Protein AF-A0A7J4EJM2-F1 (afdb_monomer_lite)

Secondary structure (DSSP, 8-state):
-------TT-SEEEEEEES---S-HHHHHHHHHTT---SS-EEEEEEEGGGTTSHHHHHHHHHS-B---SS--EETTEE--B----

pLDDT: mean 75.8, std 18.06, range [34.28, 94.88]

Sequence (86 aa):
MAEKRAVHGSDADILIVLKKSNKPFMDRIVEWLEKFPLDFPVEVFPYTENELGKPIVLEAIKKGITLLERDNIIVGGVPAKVIGNR

Foldseek 3Di:
DDPPDPVQDAPEEAEAEAQDDPDDQVVVQVVVVVVDPDPGHYGYGYYYLVRLPDPVNVVCLVPHADPDDDDQRARPNRTSDHPDDD

Radius of gyration: 14.41 Å; chains: 1; bounding box: 47×32×30 Å

Structure (mmCIF, N/CA/C/O backbone):
data_AF-A0A7J4EJM2-F1
#
_entry.id   AF-A0A7J4EJM2-F1
#
loop_
_atom_site.group_PDB
_atom_site.id
_atom_site.type_symbol
_atom_site.label_atom_id
_atom_site.label_alt_id
_atom_site.label_comp_id
_atom_site.label_asym_id
_atom_site.label_entity_id
_atom_site.label_seq_id
_atom_site.pdbx_PDB_ins_code
_atom_site.Cartn_x
_atom_site.Cartn_y
_atom_site.Cartn_z
_atom_site.occupancy
_atom_site.B_iso_or_equiv
_atom_site.auth_seq_id
_atom_site.auth_comp_id
_atom_site.auth_asym_id
_atom_site.auth_atom_id
_atom_site.pdbx_PDB_model_num
ATOM 1 N N . MET A 1 1 ? 33.397 0.990 -8.728 1.00 37.19 1 MET A N 1
ATOM 2 C CA . MET A 1 1 ? 32.810 -0.343 -8.485 1.00 37.19 1 MET A CA 1
ATOM 3 C C . MET A 1 1 ? 31.309 -0.175 -8.611 1.00 37.19 1 MET A C 1
ATOM 5 O O . MET A 1 1 ? 30.751 0.625 -7.880 1.00 37.19 1 MET A O 1
ATOM 9 N N . ALA A 1 2 ? 30.710 -0.780 -9.633 1.00 40.72 2 ALA A N 1
ATOM 10 C CA . ALA A 1 2 ? 29.287 -0.671 -9.929 1.00 40.72 2 ALA A CA 1
ATOM 11 C C . ALA A 1 2 ? 28.624 -1.983 -9.513 1.00 40.72 2 ALA A C 1
ATOM 13 O O . ALA A 1 2 ? 28.984 -3.038 -10.037 1.00 40.72 2 ALA A O 1
ATOM 14 N N . GLU A 1 3 ? 27.681 -1.932 -8.579 1.00 45.84 3 GLU A N 1
ATOM 15 C CA . GLU A 1 3 ? 26.860 -3.091 -8.244 1.00 45.84 3 GLU A CA 1
ATOM 16 C C . GLU A 1 3 ? 25.813 -3.285 -9.349 1.00 45.84 3 GLU A C 1
ATOM 18 O O . GLU A 1 3 ? 24.680 -2.824 -9.273 1.00 45.84 3 GLU A O 1
ATOM 23 N N . LYS 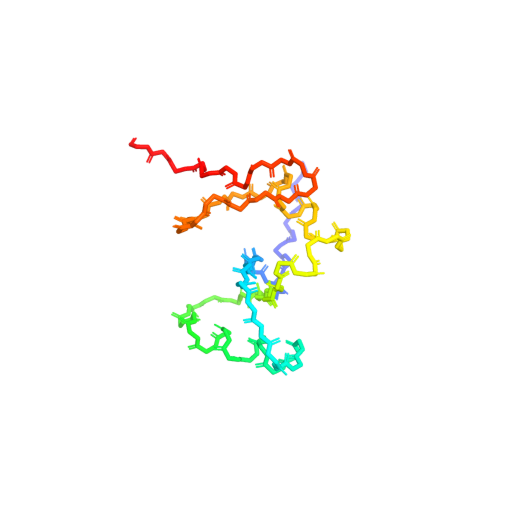A 1 4 ? 26.227 -3.970 -10.424 1.00 43.97 4 LYS A N 1
ATOM 24 C CA . LYS A 1 4 ? 25.348 -4.592 -11.426 1.00 43.97 4 LYS A CA 1
ATOM 25 C C . LYS A 1 4 ? 24.602 -5.773 -10.797 1.00 43.97 4 LYS A C 1
ATOM 27 O O . LYS A 1 4 ? 24.841 -6.930 -11.139 1.00 43.97 4 LYS A O 1
ATOM 32 N N . ARG A 1 5 ? 23.695 -5.493 -9.871 1.00 45.41 5 ARG A N 1
ATOM 33 C CA . ARG A 1 5 ? 22.613 -6.417 -9.542 1.00 45.41 5 ARG A CA 1
ATOM 34 C C . ARG A 1 5 ? 21.329 -5.737 -9.966 1.00 45.41 5 ARG A C 1
ATOM 36 O O . ARG A 1 5 ? 20.731 -4.996 -9.200 1.00 45.41 5 ARG A O 1
ATOM 43 N N . ALA A 1 6 ? 20.938 -5.976 -11.216 1.00 42.78 6 ALA A N 1
ATOM 44 C CA . ALA A 1 6 ? 19.524 -5.950 -11.538 1.00 42.78 6 ALA A CA 1
ATOM 45 C C . ALA A 1 6 ? 18.887 -7.002 -10.620 1.00 42.78 6 ALA A C 1
ATOM 47 O O . ALA A 1 6 ? 19.117 -8.202 -10.766 1.00 42.78 6 ALA A O 1
ATOM 48 N N . VAL A 1 7 ? 18.236 -6.538 -9.558 1.00 45.28 7 VAL A N 1
ATOM 49 C CA . VAL A 1 7 ? 17.443 -7.391 -8.680 1.00 45.28 7 VAL A CA 1
ATOM 50 C C . VAL A 1 7 ? 16.108 -7.536 -9.393 1.00 45.28 7 VAL A C 1
ATOM 52 O O . VAL A 1 7 ? 15.202 -6.741 -9.200 1.00 45.28 7 VAL A O 1
ATOM 55 N N . HIS A 1 8 ? 16.031 -8.496 -10.313 1.00 46.78 8 HIS A N 1
ATOM 56 C CA . HIS A 1 8 ? 14.789 -8.821 -11.009 1.00 46.78 8 HIS A CA 1
ATOM 57 C C . HIS A 1 8 ? 13.848 -9.481 -9.992 1.00 46.78 8 HIS A C 1
ATOM 59 O O . HIS A 1 8 ? 14.065 -10.626 -9.590 1.00 46.78 8 HIS A O 1
ATOM 65 N N . GLY A 1 9 ? 12.854 -8.728 -9.536 1.00 52.19 9 GLY A N 1
ATOM 66 C CA . GLY A 1 9 ? 11.822 -9.178 -8.597 1.00 52.19 9 GLY A CA 1
ATOM 67 C C . GLY A 1 9 ? 10.571 -8.308 -8.694 1.00 52.19 9 GLY A C 1
ATOM 68 O O . GLY A 1 9 ? 9.469 -8.836 -8.747 1.00 52.19 9 GLY A O 1
ATOM 69 N N . SER A 1 10 ? 10.769 -7.000 -8.851 1.00 54.06 10 SER A N 1
ATOM 70 C CA . SER A 1 10 ? 9.765 -5.980 -9.149 1.00 54.06 10 SER A CA 1
ATOM 71 C C . SER A 1 10 ? 10.539 -4.754 -9.624 1.00 54.06 10 SER A C 1
ATOM 73 O O . SER A 1 10 ? 11.502 -4.356 -8.966 1.00 54.06 10 SER A O 1
ATOM 75 N N . ASP A 1 11 ? 10.200 -4.195 -10.784 1.00 72.81 11 ASP A N 1
ATOM 76 C CA . ASP A 1 11 ? 10.831 -2.948 -11.238 1.00 72.81 11 ASP A CA 1
ATOM 77 C C . ASP A 1 11 ? 10.168 -1.725 -10.578 1.00 72.81 11 ASP A C 1
ATOM 79 O O . ASP A 1 11 ? 10.767 -0.648 -10.530 1.00 72.81 11 ASP A O 1
ATOM 83 N N . ALA A 1 12 ? 8.948 -1.879 -10.041 1.00 81.44 12 ALA A N 1
ATOM 84 C CA . ALA A 1 12 ? 8.241 -0.821 -9.328 1.00 81.44 12 ALA A CA 1
ATOM 85 C C . ALA A 1 12 ? 7.265 -1.350 -8.267 1.00 81.44 12 ALA A C 1
ATOM 87 O O . ALA A 1 12 ? 6.417 -2.200 -8.543 1.00 81.44 12 ALA A O 1
ATOM 88 N N . ASP A 1 13 ? 7.310 -0.728 -7.088 1.00 87.19 13 ASP A N 1
ATOM 89 C CA . ASP A 1 13 ? 6.357 -0.950 -6.002 1.00 87.19 13 ASP A CA 1
ATOM 90 C C . ASP A 1 13 ? 5.288 0.149 -6.002 1.00 87.19 13 ASP A C 1
ATOM 92 O O . ASP A 1 13 ? 5.593 1.340 -5.876 1.00 87.19 13 ASP A O 1
ATOM 96 N N . ILE A 1 14 ? 4.017 -0.237 -6.118 1.00 88.19 14 ILE A N 1
ATOM 97 C CA . ILE A 1 14 ? 2.884 0.691 -6.180 1.00 88.19 14 ILE A CA 1
ATOM 98 C C . ILE A 1 14 ? 2.030 0.557 -4.922 1.00 88.19 14 ILE A C 1
ATOM 100 O O . ILE A 1 14 ? 1.299 -0.414 -4.732 1.00 88.19 14 ILE A O 1
ATOM 104 N N . LEU A 1 15 ? 2.051 1.588 -4.079 1.00 91.00 15 LEU A N 1
ATOM 105 C CA . LEU A 1 15 ? 1.093 1.740 -2.986 1.00 91.00 15 LEU A CA 1
ATOM 106 C C . LEU A 1 15 ? -0.231 2.307 -3.516 1.00 91.00 15 LEU A C 1
ATOM 108 O O . LEU A 1 15 ? -0.255 3.38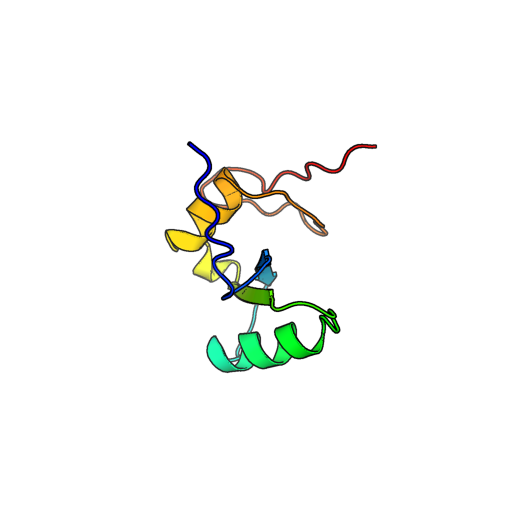0 -4.116 1.00 91.00 15 LEU A O 1
ATOM 112 N N . ILE A 1 16 ? -1.345 1.630 -3.228 1.00 90.62 16 ILE A N 1
ATOM 113 C CA . ILE A 1 16 ? -2.693 2.098 -3.574 1.00 90.62 16 ILE A CA 1
ATOM 114 C C . ILE A 1 16 ? -3.488 2.261 -2.286 1.00 90.62 16 ILE A C 1
ATOM 116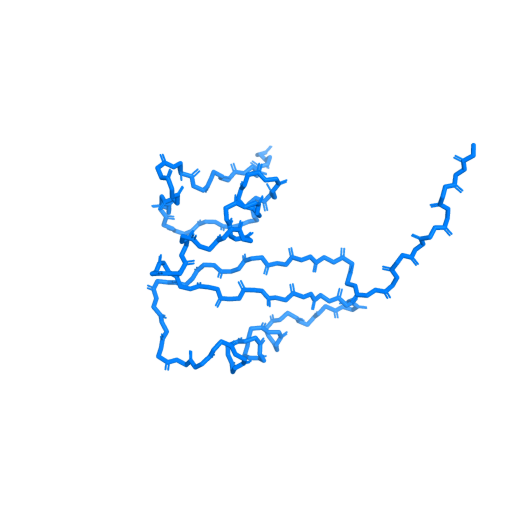 O O . ILE A 1 16 ? -3.696 1.293 -1.556 1.00 90.62 16 ILE A O 1
ATOM 120 N N . VAL A 1 17 ? -3.951 3.480 -2.015 1.00 90.38 17 VAL A N 1
ATOM 121 C CA . VAL A 1 17 ? -4.783 3.770 -0.844 1.00 90.38 17 VAL A CA 1
ATOM 122 C C . VAL A 1 17 ? -6.253 3.808 -1.253 1.00 90.38 17 VAL A C 1
ATOM 124 O O . VAL A 1 17 ? -6.676 4.622 -2.071 1.00 90.38 17 VAL A O 1
ATOM 127 N N . LEU A 1 18 ? -7.041 2.904 -0.679 1.00 90.56 18 LEU A N 1
ATOM 128 C CA . LEU A 1 18 ? -8.474 2.761 -0.909 1.00 90.56 18 LEU A CA 1
ATOM 129 C C . LEU A 1 18 ? -9.257 3.388 0.246 1.00 90.56 18 LEU A C 1
ATOM 131 O O . LEU A 1 18 ? -8.957 3.122 1.407 1.00 90.56 18 LEU A O 1
ATOM 135 N N . LYS A 1 19 ? -10.350 4.103 -0.044 1.00 88.44 19 LYS A N 1
ATOM 136 C CA . LYS A 1 19 ? -11.255 4.592 1.017 1.00 88.44 19 LYS A CA 1
ATOM 137 C C . LYS A 1 19 ? -11.790 3.454 1.893 1.00 88.44 19 LYS A C 1
ATOM 139 O O . LYS A 1 19 ? -11.836 3.552 3.112 1.00 88.44 19 LYS A O 1
ATOM 144 N N . LYS A 1 20 ? -12.203 2.346 1.271 1.00 90.31 20 LYS A N 1
ATOM 145 C CA . LYS A 1 20 ? -12.698 1.145 1.959 1.00 90.31 20 LYS A CA 1
ATOM 146 C C . LYS A 1 20 ? -12.609 -0.082 1.061 1.00 90.31 20 LYS A C 1
ATOM 148 O O . LYS A 1 20 ? -12.691 0.035 -0.159 1.00 90.31 20 LYS A O 1
ATOM 153 N N . SER A 1 21 ? -12.509 -1.257 1.670 1.00 92.12 21 SER A N 1
ATOM 154 C CA . SER A 1 21 ? -12.665 -2.546 0.999 1.00 92.12 21 SER A CA 1
ATOM 155 C C . SER A 1 21 ? -13.079 -3.602 2.015 1.00 92.12 21 SER A C 1
ATOM 157 O O . SER A 1 21 ? -12.521 -3.650 3.107 1.00 92.12 21 SER A O 1
ATOM 159 N N . ASN A 1 22 ? -14.016 -4.467 1.627 1.00 92.25 22 ASN A N 1
ATOM 160 C CA . ASN A 1 22 ? -14.400 -5.645 2.411 1.00 92.25 22 ASN A CA 1
ATOM 161 C C . ASN A 1 22 ? -13.647 -6.908 1.963 1.00 92.25 22 ASN A C 1
ATOM 163 O O . ASN A 1 22 ? -13.841 -7.976 2.537 1.00 92.25 22 ASN A O 1
ATOM 167 N N . LYS A 1 23 ? -12.815 -6.804 0.917 1.00 94.00 23 LYS A N 1
ATOM 168 C CA . LYS A 1 23 ? -12.030 -7.925 0.400 1.00 94.00 23 LYS A CA 1
ATOM 169 C C . LYS A 1 23 ? -10.758 -8.137 1.232 1.00 94.00 23 LYS A C 1
ATOM 171 O O . LYS A 1 23 ? -10.111 -7.145 1.600 1.00 94.00 23 LYS A O 1
ATOM 176 N N . PRO A 1 24 ? -10.349 -9.396 1.463 1.00 93.69 24 PRO A N 1
ATOM 177 C CA . PRO A 1 24 ? -9.025 -9.728 1.977 1.00 93.69 24 PRO A CA 1
ATOM 178 C C . PRO A 1 24 ? -7.901 -9.049 1.187 1.00 93.69 24 PRO A C 1
ATOM 180 O O . PRO A 1 24 ? -8.048 -8.700 0.017 1.00 93.69 24 PRO A O 1
ATOM 183 N N . PHE A 1 25 ? -6.759 -8.833 1.838 1.00 90.88 25 PHE A N 1
ATOM 184 C CA . PHE A 1 25 ? -5.621 -8.144 1.223 1.00 90.88 25 PHE A CA 1
ATOM 185 C C . PHE A 1 25 ? -5.107 -8.859 -0.039 1.00 90.88 25 PHE A C 1
ATOM 187 O O . PHE A 1 25 ? -4.899 -8.205 -1.054 1.00 90.88 25 PHE A O 1
ATOM 194 N N . MET A 1 26 ? -5.001 -10.191 -0.009 1.00 92.00 26 MET A N 1
ATOM 195 C CA . MET A 1 26 ? -4.553 -10.985 -1.163 1.00 92.00 26 MET A CA 1
ATOM 196 C C . MET A 1 26 ? -5.502 -10.861 -2.361 1.00 92.00 26 MET A C 1
ATOM 198 O O . MET A 1 26 ? -5.045 -10.653 -3.480 1.00 92.00 26 MET A O 1
ATOM 202 N N . ASP A 1 27 ? -6.817 -10.890 -2.129 1.00 94.88 27 ASP A N 1
ATOM 203 C CA . ASP A 1 27 ? -7.805 -10.725 -3.204 1.00 94.88 27 ASP A CA 1
ATOM 204 C C . ASP A 1 27 ? -7.755 -9.322 -3.817 1.00 94.88 27 ASP A C 1
ATOM 206 O O . ASP A 1 27 ? -7.982 -9.144 -5.014 1.00 94.88 27 ASP A O 1
ATOM 210 N N . ARG A 1 28 ? -7.434 -8.306 -3.005 1.00 94.31 28 ARG A N 1
ATOM 211 C CA . ARG A 1 28 ? -7.199 -6.952 -3.512 1.00 94.31 28 ARG A CA 1
ATOM 212 C C . ARG A 1 28 ? -5.948 -6.887 -4.379 1.00 94.31 28 ARG A C 1
ATOM 214 O O . ARG A 1 28 ? -5.989 -6.193 -5.386 1.00 94.31 28 ARG A O 1
ATOM 221 N N . ILE A 1 29 ? -4.856 -7.557 -4.001 1.00 91.88 29 ILE A N 1
ATOM 222 C CA . ILE A 1 29 ? -3.625 -7.569 -4.808 1.00 91.88 29 ILE A CA 1
ATOM 223 C C . ILE A 1 29 ? -3.941 -8.076 -6.211 1.00 91.88 29 ILE A C 1
ATOM 225 O O . ILE A 1 29 ? -3.627 -7.383 -7.171 1.00 91.88 29 ILE A O 1
ATOM 229 N N . VAL A 1 30 ? -4.618 -9.223 -6.318 1.00 91.69 30 VAL A N 1
ATOM 230 C CA . VAL A 1 30 ? -4.999 -9.803 -7.615 1.00 91.69 30 VAL A CA 1
ATOM 231 C C . VAL A 1 30 ? -5.847 -8.816 -8.419 1.00 91.69 30 VAL A C 1
ATOM 233 O O . VAL A 1 30 ? -5.469 -8.466 -9.533 1.00 91.69 30 VAL A O 1
ATOM 236 N N . GLU A 1 31 ? -6.917 -8.274 -7.822 1.00 92.56 31 GLU A N 1
ATOM 237 C CA . GLU A 1 31 ? -7.807 -7.321 -8.504 1.00 92.56 31 GLU A CA 1
ATOM 238 C C . GLU A 1 31 ? -7.066 -6.082 -9.026 1.00 92.56 31 GLU A C 1
ATOM 240 O O . GLU A 1 31 ? -7.379 -5.561 -10.097 1.00 92.56 31 GLU A O 1
ATOM 245 N N . TRP A 1 32 ? -6.132 -5.546 -8.240 1.00 90.62 32 TRP A N 1
ATOM 246 C CA . TRP A 1 32 ? -5.405 -4.343 -8.624 1.00 90.62 32 TRP A CA 1
ATOM 247 C C . TRP A 1 32 ? -4.302 -4.640 -9.627 1.00 90.62 32 TRP A C 1
ATOM 249 O O . TRP A 1 32 ? -4.141 -3.851 -10.550 1.00 90.62 32 TRP A O 1
ATOM 259 N N . LEU A 1 33 ? -3.610 -5.772 -9.507 1.00 88.81 33 LEU A N 1
ATOM 260 C CA . LEU A 1 33 ? -2.580 -6.185 -10.454 1.00 88.81 33 LEU A CA 1
ATOM 261 C C . 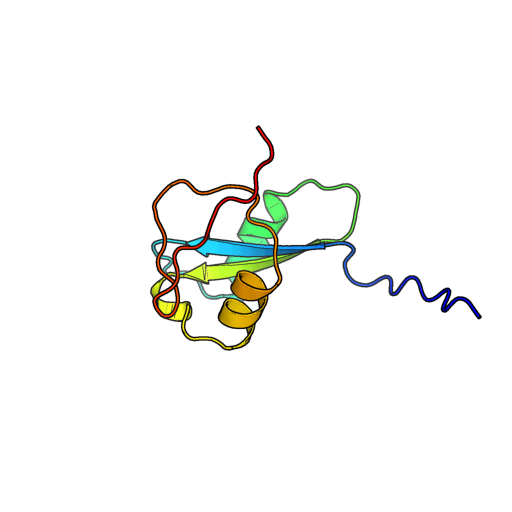LEU A 1 33 ? -3.161 -6.355 -11.865 1.00 88.81 33 LEU A C 1
ATOM 263 O O . LEU A 1 33 ? -2.580 -5.861 -12.824 1.00 88.81 33 LEU A O 1
ATOM 267 N N . GLU A 1 34 ? -4.362 -6.933 -11.989 1.00 89.56 34 GLU A N 1
ATOM 268 C CA . GLU A 1 34 ? -5.074 -7.068 -13.273 1.00 89.56 34 GLU A CA 1
ATOM 269 C C . GLU A 1 34 ? -5.383 -5.720 -13.956 1.00 89.56 34 GLU A C 1
ATOM 271 O O . GLU A 1 34 ? -5.575 -5.665 -15.170 1.00 89.56 34 GLU A O 1
ATOM 276 N N . LYS A 1 35 ? -5.420 -4.612 -13.201 1.00 87.94 35 LYS A N 1
ATOM 277 C CA . LYS A 1 35 ? -5.664 -3.260 -13.738 1.00 87.94 35 LYS A CA 1
ATOM 278 C C . LYS A 1 35 ? -4.398 -2.562 -14.232 1.00 87.94 35 LYS A C 1
ATOM 280 O O . LYS A 1 35 ? -4.514 -1.503 -14.848 1.00 87.94 35 LYS A O 1
ATOM 285 N N . PHE A 1 36 ? -3.220 -3.127 -13.976 1.00 82.94 36 PHE A N 1
ATOM 286 C CA . PHE A 1 36 ? -1.938 -2.632 -14.472 1.00 82.94 36 PHE A CA 1
ATOM 287 C C . PHE A 1 36 ? -1.398 -3.591 -15.540 1.00 82.94 36 PHE A C 1
ATOM 289 O O . PHE A 1 36 ? -0.536 -4.414 -15.238 1.00 82.94 36 PHE A O 1
ATOM 296 N N . PRO A 1 37 ? -1.878 -3.502 -16.796 1.00 77.25 37 PRO A N 1
ATOM 297 C CA . PRO A 1 37 ? -1.299 -4.246 -17.908 1.00 77.25 37 PRO A CA 1
ATOM 298 C C . PRO A 1 37 ? 0.047 -3.612 -18.280 1.00 77.25 37 PRO A C 1
ATOM 300 O O . PRO A 1 37 ? 0.141 -2.818 -19.213 1.00 77.25 37 PRO A O 1
ATOM 303 N N . LEU A 1 38 ? 1.070 -3.894 -17.480 1.00 79.00 38 LEU A N 1
ATOM 304 C CA . LEU A 1 38 ? 2.429 -3.402 -17.664 1.00 79.00 38 LEU A CA 1
ATOM 305 C C . LEU A 1 38 ? 3.297 -4.526 -18.227 1.00 79.00 38 LEU A C 1
ATOM 307 O O . LEU A 1 38 ? 3.201 -5.672 -17.797 1.00 79.00 38 LEU A O 1
ATOM 311 N N . ASP A 1 39 ? 4.175 -4.185 -19.168 1.00 80.69 39 ASP A N 1
ATOM 312 C CA . ASP A 1 39 ? 5.125 -5.126 -19.780 1.00 80.69 39 ASP A CA 1
ATOM 313 C C . ASP A 1 39 ? 6.316 -5.478 -18.863 1.00 80.69 39 ASP A C 1
ATOM 315 O O . ASP A 1 39 ? 7.277 -6.114 -19.297 1.00 80.69 39 ASP A O 1
ATOM 319 N N . PHE A 1 40 ? 6.279 -5.055 -17.596 1.00 80.19 40 PHE A N 1
ATOM 320 C CA . PHE A 1 40 ? 7.326 -5.280 -16.604 1.00 80.19 40 PHE A CA 1
ATOM 321 C C . PHE A 1 40 ? 6.727 -5.693 -15.248 1.00 80.19 40 PHE A C 1
ATOM 323 O O . PHE A 1 40 ? 5.579 -5.348 -14.952 1.00 80.19 40 PHE A O 1
ATOM 330 N N . PRO A 1 41 ? 7.472 -6.449 -14.420 1.00 80.06 41 PRO A N 1
ATOM 331 C CA . PRO A 1 41 ? 6.991 -6.919 -13.125 1.00 80.06 41 PRO A CA 1
ATOM 332 C C . PRO A 1 41 ? 6.735 -5.753 -12.164 1.00 80.06 41 PRO A C 1
ATOM 334 O O . PRO A 1 41 ? 7.626 -4.944 -11.901 1.00 80.06 41 PRO A O 1
ATOM 337 N N . VAL A 1 42 ? 5.520 -5.704 -11.617 1.00 84.00 42 VAL A N 1
ATOM 338 C CA . VAL A 1 42 ? 5.083 -4.704 -10.637 1.00 84.00 42 VAL A CA 1
ATOM 339 C C . VAL A 1 42 ? 4.461 -5.382 -9.433 1.00 84.00 42 VAL A C 1
ATOM 341 O O . VAL A 1 42 ? 3.644 -6.294 -9.572 1.00 84.00 42 VAL A O 1
ATOM 344 N N . GLU A 1 43 ? 4.797 -4.877 -8.252 1.00 86.94 43 GLU A N 1
ATOM 345 C CA . GLU A 1 43 ? 4.144 -5.244 -7.001 1.00 86.94 43 GLU A CA 1
ATOM 346 C C . GLU A 1 43 ? 3.152 -4.157 -6.583 1.00 86.94 43 GLU A C 1
ATOM 348 O O . GLU A 1 43 ? 3.477 -2.971 -6.510 1.00 86.94 43 GLU A O 1
ATOM 353 N N . VAL A 1 44 ? 1.910 -4.558 -6.303 1.00 89.19 44 VAL A N 1
ATOM 354 C CA . VAL A 1 44 ? 0.850 -3.648 -5.853 1.00 89.19 44 VAL A CA 1
ATOM 355 C C . VAL A 1 44 ? 0.513 -3.892 -4.387 1.00 89.19 44 VAL A C 1
ATOM 357 O O . VAL A 1 44 ? 0.315 -5.024 -3.950 1.00 89.19 44 VAL A O 1
ATOM 360 N N . PHE A 1 45 ? 0.371 -2.809 -3.629 1.00 92.06 45 PHE A N 1
ATOM 361 C CA . PHE A 1 45 ? 0.061 -2.825 -2.202 1.00 92.06 45 PHE A CA 1
ATOM 362 C C . PHE A 1 45 ? -1.240 -2.052 -1.929 1.00 92.06 45 PHE A C 1
ATOM 364 O O . PHE A 1 45 ? -1.208 -0.861 -1.612 1.00 92.06 45 PHE A O 1
ATOM 371 N N . PRO A 1 46 ? -2.413 -2.698 -2.071 1.00 92.69 46 PRO A N 1
ATOM 372 C CA . PRO A 1 46 ? -3.709 -2.041 -1.941 1.00 92.69 46 PRO A CA 1
ATOM 373 C C . PRO A 1 46 ? -4.180 -1.985 -0.482 1.00 92.69 46 PRO A C 1
ATOM 375 O O . PRO A 1 46 ? -4.932 -2.848 -0.020 1.00 92.69 46 PRO A O 1
ATOM 378 N N . TYR A 1 47 ? -3.773 -0.953 0.251 1.00 92.94 47 TYR A N 1
ATOM 379 C CA . TYR A 1 47 ? -4.199 -0.707 1.631 1.00 92.94 47 TYR A CA 1
ATOM 380 C C . TYR A 1 47 ? -5.439 0.178 1.697 1.00 92.94 47 TYR A C 1
ATOM 382 O O . TYR A 1 47 ? -5.674 1.013 0.832 1.00 92.94 47 TYR A O 1
ATOM 390 N N . THR A 1 48 ? -6.258 -0.001 2.729 1.00 91.44 48 THR A N 1
ATOM 391 C CA . THR A 1 48 ? -7.345 0.942 3.022 1.00 91.44 48 THR A CA 1
ATOM 392 C C . THR A 1 48 ? -6.877 2.068 3.935 1.00 91.44 48 THR A C 1
ATOM 394 O O . THR A 1 48 ? -5.852 1.939 4.601 1.00 91.44 48 THR A O 1
ATOM 397 N N . GLU A 1 49 ? -7.658 3.143 4.031 1.00 88.44 49 GLU A N 1
ATOM 398 C CA . GLU A 1 49 ? -7.418 4.233 4.988 1.00 88.44 49 GLU A CA 1
ATOM 399 C C . GLU A 1 49 ? -7.262 3.729 6.437 1.00 88.44 49 GLU A C 1
ATOM 401 O O . GLU A 1 49 ? -6.387 4.174 7.176 1.00 88.44 49 GLU A O 1
ATOM 406 N N . ASN A 1 50 ? -8.031 2.706 6.820 1.00 88.69 50 ASN A N 1
ATOM 407 C CA . ASN A 1 50 ? -7.941 2.083 8.145 1.00 88.69 50 ASN A CA 1
ATOM 408 C C . ASN A 1 50 ? -6.627 1.310 8.378 1.00 88.69 50 ASN A C 1
ATOM 410 O O . ASN A 1 50 ? -6.316 0.936 9.506 1.00 88.69 50 ASN A O 1
ATOM 414 N N . GLU A 1 51 ? -5.856 1.043 7.324 1.00 88.75 51 GLU A N 1
ATOM 415 C CA . GLU A 1 51 ? -4.603 0.284 7.368 1.00 88.75 51 GLU A CA 1
ATOM 416 C C . GLU A 1 51 ? -3.359 1.172 7.227 1.00 88.75 51 GLU A C 1
ATOM 418 O O . GLU A 1 51 ? -2.236 0.664 7.217 1.00 88.75 51 GLU A O 1
ATOM 423 N N . LEU A 1 52 ? -3.540 2.492 7.161 1.00 85.19 52 LEU A N 1
ATOM 424 C CA . LEU A 1 52 ? -2.466 3.463 6.945 1.00 85.19 52 LEU A CA 1
ATOM 425 C C . LEU A 1 52 ? -1.442 3.547 8.088 1.00 85.19 52 LEU A C 1
ATOM 427 O O . LEU A 1 52 ? -0.359 4.095 7.905 1.00 85.19 52 LEU A O 1
ATOM 431 N N . GLY A 1 53 ? -1.753 2.988 9.260 1.00 84.94 53 GLY A N 1
ATOM 432 C CA . GLY A 1 53 ? -0.823 2.909 10.391 1.00 84.94 53 GLY A CA 1
ATOM 433 C C . GLY A 1 53 ? 0.281 1.854 10.239 1.00 84.94 53 GLY A C 1
ATOM 434 O O . GLY A 1 53 ? 1.136 1.741 11.116 1.00 84.94 53 GLY A O 1
ATOM 435 N N . LYS A 1 54 ? 0.272 1.051 9.167 1.00 85.94 54 LYS A N 1
ATOM 436 C CA . LYS A 1 54 ? 1.284 0.008 8.948 1.00 85.94 54 LYS A CA 1
ATOM 437 C C . LYS A 1 54 ? 2.644 0.637 8.589 1.00 85.94 54 LYS A C 1
ATOM 439 O O . LYS A 1 54 ? 2.681 1.522 7.734 1.00 85.94 54 LYS A O 1
ATOM 444 N N . PRO A 1 55 ? 3.771 0.150 9.150 1.00 85.56 55 PRO A N 1
ATOM 445 C CA . PRO A 1 55 ? 5.103 0.711 8.892 1.00 85.56 55 PRO A CA 1
ATOM 446 C C . PRO A 1 55 ? 5.448 0.842 7.404 1.00 85.56 55 PRO A C 1
ATOM 448 O O . PRO A 1 55 ? 5.941 1.881 6.981 1.00 85.56 55 PRO A O 1
ATOM 451 N N . ILE A 1 56 ? 5.100 -0.167 6.600 1.00 83.44 56 ILE A N 1
ATOM 452 C CA . ILE A 1 56 ? 5.344 -0.174 5.151 1.00 83.44 56 ILE A CA 1
ATOM 453 C C . ILE A 1 56 ? 4.634 0.975 4.421 1.00 83.44 56 ILE A C 1
ATOM 455 O O . ILE A 1 56 ? 5.197 1.576 3.512 1.00 83.44 56 ILE A O 1
ATOM 459 N N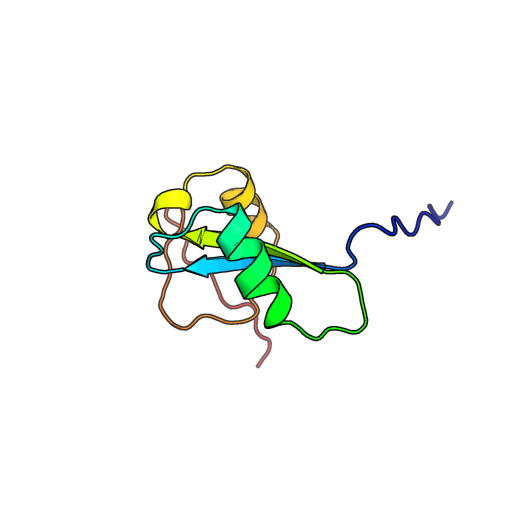 . VAL A 1 57 ? 3.423 1.332 4.858 1.00 85.94 57 VAL A N 1
ATOM 460 C CA . VAL A 1 57 ? 2.647 2.430 4.272 1.00 85.94 57 VAL A CA 1
ATOM 461 C C . VAL A 1 57 ? 3.288 3.770 4.618 1.00 85.94 57 VAL A C 1
ATOM 463 O O . VAL A 1 57 ? 3.454 4.625 3.751 1.00 85.94 57 VAL A O 1
ATOM 466 N N . LEU A 1 58 ? 3.709 3.934 5.873 1.00 85.38 58 LEU A N 1
ATOM 467 C CA . LEU A 1 58 ? 4.405 5.137 6.330 1.00 85.38 58 LEU A CA 1
ATOM 468 C C . LEU A 1 58 ? 5.735 5.338 5.591 1.00 85.38 58 LEU A C 1
ATOM 470 O O . LEU A 1 58 ? 6.060 6.459 5.199 1.00 85.38 58 LEU A O 1
ATOM 474 N N . GLU A 1 59 ? 6.497 4.265 5.372 1.00 84.56 59 GLU A N 1
ATOM 475 C CA . GLU A 1 59 ? 7.745 4.328 4.609 1.00 84.56 59 GLU A CA 1
ATOM 476 C C . GLU A 1 59 ? 7.516 4.682 3.141 1.00 84.56 59 GLU A C 1
ATOM 478 O O . GLU A 1 59 ? 8.209 5.561 2.620 1.00 84.56 59 GLU A O 1
ATOM 483 N N . ALA A 1 60 ? 6.531 4.054 2.497 1.00 84.50 60 ALA A N 1
ATOM 484 C CA . ALA A 1 60 ? 6.174 4.326 1.110 1.00 84.50 60 ALA A CA 1
ATOM 485 C C . ALA A 1 60 ? 5.719 5.779 0.907 1.00 84.50 60 ALA A C 1
ATOM 487 O O . ALA A 1 60 ? 6.122 6.414 -0.058 1.00 84.50 60 ALA A O 1
ATOM 488 N N . ILE A 1 61 ? 4.962 6.355 1.842 1.00 84.00 61 ILE A N 1
ATOM 489 C CA . ILE A 1 61 ? 4.535 7.763 1.760 1.00 84.00 61 ILE A CA 1
ATOM 490 C C . ILE A 1 61 ? 5.703 8.722 1.994 1.00 84.00 61 ILE A C 1
ATOM 492 O O . ILE A 1 61 ? 5.780 9.777 1.369 1.00 84.00 61 ILE A O 1
ATOM 496 N N . LYS A 1 62 ? 6.631 8.369 2.889 1.00 83.25 62 LYS A N 1
ATOM 497 C CA . LYS A 1 62 ? 7.790 9.212 3.200 1.00 83.25 62 LYS A CA 1
ATOM 498 C C . LYS A 1 62 ? 8.832 9.229 2.077 1.00 83.25 62 LYS A C 1
ATOM 500 O O . LYS A 1 62 ? 9.494 10.248 1.893 1.00 83.25 62 LYS A O 1
ATOM 505 N N . LYS A 1 63 ? 9.041 8.095 1.403 1.00 83.25 63 LYS A N 1
ATOM 506 C CA . LYS A 1 63 ? 10.117 7.900 0.413 1.00 83.25 63 LYS A CA 1
ATOM 507 C C . LYS A 1 63 ? 9.622 7.880 -1.034 1.00 83.25 63 LYS A C 1
ATOM 509 O O . LYS A 1 63 ? 10.420 8.101 -1.939 1.00 83.25 63 LYS A O 1
ATOM 514 N N . GLY A 1 64 ? 8.351 7.557 -1.246 1.00 81.62 64 GLY A N 1
ATOM 515 C CA . GLY A 1 64 ? 7.765 7.358 -2.563 1.00 81.62 64 GLY A CA 1
ATOM 516 C C . GLY A 1 64 ? 7.380 8.655 -3.262 1.00 81.62 64 GLY A C 1
ATOM 517 O O . GLY A 1 64 ? 7.453 9.753 -2.710 1.00 81.62 64 GLY A O 1
ATOM 518 N N . ILE A 1 65 ? 6.948 8.496 -4.511 1.00 83.56 65 ILE A N 1
ATOM 519 C CA . ILE A 1 65 ? 6.446 9.577 -5.357 1.00 83.56 65 ILE A CA 1
ATOM 520 C C . ILE A 1 65 ? 4.954 9.347 -5.570 1.00 83.56 65 ILE A C 1
ATOM 522 O O . ILE A 1 65 ? 4.530 8.278 -6.006 1.00 83.56 65 ILE A O 1
ATOM 526 N N . THR A 1 66 ? 4.149 10.364 -5.283 1.00 84.31 66 THR A N 1
ATOM 527 C CA . THR A 1 66 ? 2.704 10.311 -5.513 1.00 84.31 66 THR A CA 1
ATOM 528 C C . THR A 1 66 ? 2.404 10.472 -7.000 1.00 84.31 66 THR A C 1
ATOM 530 O O . THR A 1 66 ? 2.616 11.548 -7.560 1.00 84.31 66 THR A O 1
ATOM 533 N N . LEU A 1 67 ? 1.879 9.413 -7.621 1.00 82.56 67 LEU A N 1
ATOM 534 C CA . LEU A 1 67 ? 1.495 9.402 -9.038 1.00 82.56 67 LEU A CA 1
ATOM 535 C C . LEU A 1 67 ? 0.135 10.074 -9.287 1.00 82.56 67 LEU A C 1
ATOM 537 O O . LEU A 1 67 ? -0.047 10.761 -10.288 1.00 82.56 67 LEU A O 1
ATOM 541 N N . LEU A 1 68 ? -0.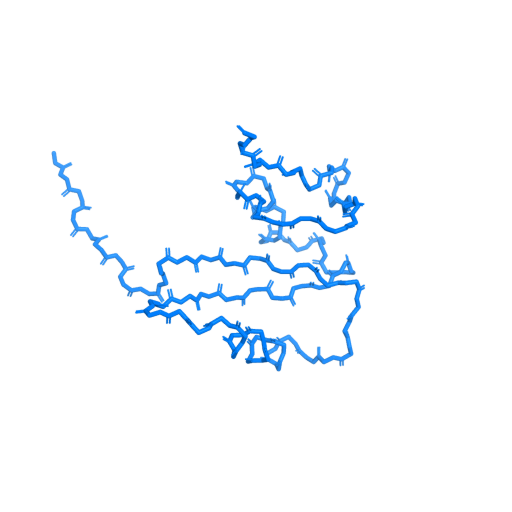828 9.866 -8.384 1.00 82.38 68 LEU A N 1
ATOM 542 C CA . LEU A 1 68 ? -2.190 10.384 -8.492 1.00 82.38 68 LEU A CA 1
ATOM 543 C C . LEU A 1 68 ? -2.806 10.538 -7.099 1.00 82.38 68 LEU A C 1
ATOM 545 O O . LEU A 1 68 ? -2.706 9.634 -6.274 1.00 82.38 68 LEU A O 1
ATOM 549 N N . GLU A 1 69 ? -3.513 11.643 -6.875 1.00 82.88 69 GLU A N 1
ATOM 550 C CA . GLU A 1 69 ? -4.338 11.869 -5.689 1.00 82.88 69 GLU A CA 1
ATOM 551 C C . GLU A 1 69 ? -5.711 12.392 -6.138 1.00 82.88 69 GLU A C 1
ATOM 553 O O . GLU A 1 69 ? -5.799 13.277 -6.991 1.00 82.88 69 GLU A O 1
ATOM 558 N N . ARG A 1 70 ? -6.792 11.813 -5.605 1.00 74.81 70 ARG A N 1
ATOM 559 C CA . ARG A 1 70 ? -8.176 12.243 -5.891 1.00 74.81 70 ARG A CA 1
ATOM 560 C C . ARG A 1 70 ? -8.855 12.933 -4.710 1.00 74.81 70 ARG A C 1
ATOM 562 O O . ARG A 1 70 ? -9.743 13.750 -4.921 1.00 74.81 70 ARG A O 1
ATOM 569 N N . ASP A 1 71 ? -8.422 12.630 -3.495 1.00 69.06 71 ASP A N 1
ATOM 570 C CA . ASP A 1 71 ? -8.895 13.211 -2.242 1.00 69.06 71 ASP A CA 1
ATOM 571 C C . ASP A 1 71 ? -7.658 13.557 -1.405 1.00 69.06 71 ASP A C 1
ATOM 573 O O . ASP A 1 71 ? -6.682 12.822 -1.484 1.00 69.06 71 ASP A O 1
ATOM 577 N N . ASN A 1 72 ? -7.678 14.630 -0.607 1.00 65.12 72 ASN A N 1
ATOM 578 C CA . ASN A 1 72 ? -6.550 14.957 0.278 1.00 65.12 72 ASN A CA 1
ATOM 579 C C . ASN A 1 72 ? -6.436 13.872 1.364 1.00 65.12 72 ASN A C 1
ATOM 581 O O . ASN A 1 72 ? -7.169 13.923 2.357 1.00 65.12 72 ASN A O 1
ATOM 585 N N . ILE A 1 73 ? -5.550 12.890 1.184 1.00 65.44 73 ILE A N 1
ATOM 586 C CA . ILE A 1 73 ? -5.379 11.803 2.155 1.00 65.44 73 ILE A CA 1
ATOM 587 C C . ILE A 1 73 ? -4.354 12.244 3.197 1.00 65.44 73 ILE A C 1
ATOM 589 O O . ILE A 1 73 ? -3.219 12.585 2.866 1.00 65.44 73 ILE A O 1
ATOM 593 N N . ILE A 1 74 ? -4.735 12.210 4.476 1.00 61.75 74 ILE A N 1
ATOM 594 C CA . ILE A 1 74 ? -3.805 12.438 5.585 1.00 61.75 74 ILE A CA 1
ATOM 595 C C . ILE A 1 74 ? -3.401 11.098 6.182 1.00 61.75 74 ILE A C 1
ATOM 597 O O . ILE A 1 74 ? -4.237 10.349 6.684 1.00 61.75 74 ILE A O 1
ATOM 601 N N . VAL A 1 75 ? -2.101 10.815 6.169 1.00 57.56 75 VAL A N 1
ATOM 602 C CA . VAL A 1 75 ? -1.533 9.577 6.702 1.00 57.56 75 VAL A CA 1
ATOM 603 C C . VAL A 1 75 ? -0.538 9.916 7.797 1.00 57.56 75 VAL A C 1
ATOM 605 O O . VAL A 1 75 ? 0.425 10.632 7.560 1.00 57.56 75 VAL A O 1
ATOM 608 N N . GLY A 1 76 ? -0.780 9.462 9.029 1.00 52.41 76 GLY A N 1
ATOM 609 C CA . GLY A 1 76 ? 0.118 9.760 10.154 1.00 52.41 76 GLY A CA 1
ATOM 610 C C . GLY A 1 76 ? 0.294 11.261 10.441 1.00 52.41 76 GLY A C 1
ATOM 611 O O . GLY A 1 76 ? 1.326 11.662 10.969 1.00 52.41 76 GLY A O 1
ATOM 612 N N . GLY A 1 77 ? -0.683 12.097 10.066 1.00 52.12 77 GLY A N 1
ATOM 613 C CA . GLY A 1 77 ? -0.632 13.555 10.230 1.00 52.12 77 GLY A CA 1
ATOM 614 C C . GLY A 1 77 ? 0.062 14.318 9.095 1.00 52.12 77 GLY A C 1
ATOM 615 O O . GLY A 1 77 ? 0.115 15.545 9.152 1.00 52.12 77 GLY A O 1
ATOM 616 N N . VAL A 1 78 ? 0.554 13.633 8.056 1.00 56.16 78 VAL A N 1
ATOM 617 C CA . VAL A 1 78 ? 1.107 14.262 6.846 1.00 56.16 78 VAL A CA 1
ATOM 618 C C . VAL A 1 78 ? 0.177 14.063 5.642 1.00 56.16 78 VAL A C 1
ATOM 620 O O . VAL A 1 78 ? -0.300 12.948 5.424 1.00 56.16 78 VAL A O 1
ATOM 623 N N . PRO A 1 79 ? -0.111 15.117 4.854 1.00 58.72 79 PRO A N 1
ATOM 624 C CA . PRO A 1 79 ? -0.848 14.969 3.604 1.00 58.72 79 PRO A CA 1
ATOM 625 C C . PRO A 1 79 ? 0.002 14.201 2.581 1.00 58.72 79 PRO A C 1
ATOM 627 O O . PRO A 1 79 ? 1.187 14.506 2.407 1.00 58.72 79 PRO A O 1
ATOM 630 N N . ALA A 1 80 ? -0.597 13.217 1.909 1.00 60.12 80 ALA A N 1
ATOM 631 C CA . ALA A 1 80 ? 0.022 12.423 0.849 1.00 60.12 80 ALA A CA 1
ATOM 632 C C . ALA A 1 80 ? 0.263 13.298 -0.398 1.00 60.12 80 ALA A C 1
ATOM 634 O O . ALA A 1 80 ? -0.515 13.347 -1.339 1.00 60.12 80 ALA A O 1
ATOM 635 N N . LYS A 1 81 ? 1.340 14.082 -0.377 1.00 54.38 81 LYS A N 1
ATOM 636 C CA . LYS A 1 81 ? 1.542 15.187 -1.319 1.00 54.38 81 LYS A CA 1
ATOM 637 C C . LYS A 1 81 ? 1.830 14.696 -2.744 1.00 54.38 81 LYS A C 1
ATOM 639 O O . LYS A 1 81 ? 2.746 13.903 -2.949 1.00 54.38 81 LYS A O 1
ATOM 644 N N . VAL A 1 82 ? 1.116 15.237 -3.735 1.00 46.09 82 VAL A N 1
ATOM 645 C CA . VAL A 1 82 ? 1.411 15.092 -5.174 1.00 46.09 82 VAL A CA 1
ATOM 646 C C . VAL A 1 82 ? 2.757 15.751 -5.500 1.00 46.09 82 VAL A C 1
ATOM 648 O O . VAL A 1 82 ? 2.880 16.971 -5.412 1.00 46.09 82 VAL A O 1
ATOM 651 N N . ILE A 1 83 ? 3.762 14.965 -5.902 1.00 45.09 83 ILE A N 1
ATOM 652 C CA . ILE A 1 83 ? 4.995 15.479 -6.527 1.00 45.09 83 ILE A CA 1
ATOM 653 C C . ILE A 1 83 ? 4.888 15.233 -8.036 1.00 45.09 83 ILE A C 1
ATOM 655 O O . ILE A 1 83 ? 5.658 14.489 -8.632 1.00 45.09 83 ILE A O 1
ATOM 659 N N . GLY A 1 84 ? 3.862 15.822 -8.647 1.00 36.41 84 GLY A N 1
ATOM 660 C CA . GLY A 1 84 ? 3.725 15.902 -10.096 1.00 36.41 84 GLY A CA 1
ATOM 661 C C . GLY A 1 84 ? 4.310 17.227 -10.561 1.00 36.41 84 GLY A C 1
ATOM 662 O O . GLY A 1 84 ? 3.786 18.283 -10.202 1.00 36.41 84 GLY A O 1
ATOM 663 N N . ASN A 1 85 ? 5.407 17.181 -11.318 1.00 34.28 85 ASN A N 1
ATOM 664 C CA . ASN A 1 85 ? 5.920 18.355 -12.022 1.00 34.28 85 ASN A CA 1
ATOM 665 C C . ASN A 1 85 ? 4.820 18.863 -12.970 1.00 34.28 85 ASN A C 1
ATOM 667 O O . ASN A 1 85 ? 4.318 18.093 -13.789 1.00 34.28 85 ASN A O 1
ATOM 671 N N . ARG A 1 86 ? 4.429 20.130 -12.809 1.00 38.25 86 ARG A N 1
ATOM 672 C CA . ARG A 1 86 ? 3.620 20.858 -13.793 1.00 38.25 86 ARG A CA 1
ATOM 673 C C . ARG A 1 86 ? 4.437 21.154 -15.041 1.00 38.25 86 ARG A C 1
ATOM 675 O O . ARG A 1 86 ? 5.652 21.404 -14.880 1.00 38.25 86 ARG A O 1
#